Protein AF-A0A2W4NMR9-F1 (afdb_monomer_lite)

Secondary structure (DSSP, 8-state):
--SHHHHHHHHHHHHHHHHHHHHHHHHHHTT--HHHHHHHHHHHHHHHHGGGHHHHHHHHHHHHHHHHHHHSHHHHGGGHHHHHHHHHHHHHHHHHHHH--GGGGGTGGGGHHHHHHHHHHHHHHHHT-HHHHHHHHHHHHHHHHHHHHHHHHHHHHHHTTSSS---

Structure (mmCIF, N/CA/C/O backbone):
data_AF-A0A2W4NMR9-F1
#
_entry.id   AF-A0A2W4NMR9-F1
#
loop_
_atom_site.group_PDB
_atom_site.id
_atom_site.type_symbol
_atom_site.label_atom_id
_atom_site.label_alt_id
_atom_site.label_comp_id
_atom_site.label_asym_id
_atom_site.label_entity_id
_atom_site.label_seq_id
_atom_site.pdbx_PDB_ins_code
_atom_site.Cartn_x
_atom_site.Cartn_y
_atom_site.Cartn_z
_atom_site.occupancy
_atom_site.B_iso_or_equiv
_atom_site.auth_seq_id
_atom_site.auth_comp_id
_atom_site.auth_asym_id
_atom_site.auth_atom_id
_atom_site.pdbx_PDB_model_num
ATOM 1 N N . MET A 1 1 ? 27.588 -24.708 31.609 1.00 52.03 1 MET A N 1
ATOM 2 C CA . MET A 1 1 ? 26.740 -25.592 30.772 1.00 52.03 1 MET A CA 1
ATOM 3 C C . MET A 1 1 ? 26.068 -24.812 29.617 1.00 52.03 1 MET A C 1
ATOM 5 O O . MET A 1 1 ? 24.862 -24.895 29.462 1.00 52.03 1 MET A O 1
ATOM 9 N N . GLN A 1 2 ? 26.815 -24.050 28.794 1.00 55.41 2 GLN A N 1
ATOM 10 C CA . GLN A 1 2 ? 26.249 -23.138 27.762 1.00 55.41 2 GLN A CA 1
ATOM 11 C C . GLN A 1 2 ? 26.537 -23.545 26.289 1.00 55.41 2 GLN A C 1
ATOM 13 O O . GLN A 1 2 ? 26.116 -22.848 25.374 1.00 55.41 2 GLN A O 1
ATOM 18 N N . GLY A 1 3 ? 27.238 -24.661 26.031 1.00 56.59 3 GLY A N 1
ATOM 19 C CA . GLY A 1 3 ? 27.658 -25.063 24.671 1.00 56.59 3 GLY A CA 1
ATOM 20 C C . GLY A 1 3 ? 26.587 -25.760 23.812 1.00 56.59 3 GLY A C 1
ATOM 21 O O . GLY A 1 3 ? 26.498 -25.504 22.618 1.00 56.59 3 GLY A O 1
ATOM 22 N N . SER A 1 4 ? 25.714 -26.574 24.416 1.00 59.91 4 SER A N 1
ATOM 23 C CA . SER A 1 4 ? 24.764 -27.457 23.701 1.00 59.91 4 SER A CA 1
ATOM 24 C C . SER A 1 4 ? 23.660 -26.719 22.911 1.00 59.91 4 SER A C 1
ATOM 26 O O . SER A 1 4 ? 23.203 -27.194 21.867 1.00 59.91 4 SER A O 1
ATOM 28 N N . GLN A 1 5 ? 23.260 -25.516 23.343 1.00 60.97 5 GLN A N 1
ATOM 29 C CA . GLN A 1 5 ? 22.205 -24.751 22.662 1.00 60.97 5 GLN A CA 1
ATOM 30 C C . GLN A 1 5 ? 22.662 -24.118 21.334 1.00 60.97 5 GLN A C 1
ATOM 32 O O . GLN A 1 5 ? 21.852 -23.981 20.419 1.00 60.97 5 GLN A O 1
ATOM 37 N N . ARG A 1 6 ? 23.952 -23.767 21.188 1.00 63.44 6 ARG A N 1
ATOM 38 C CA . ARG A 1 6 ? 24.488 -23.180 19.942 1.00 63.44 6 ARG A CA 1
ATOM 39 C C . ARG A 1 6 ? 24.614 -24.211 18.822 1.00 63.44 6 ARG A C 1
ATOM 41 O O . ARG A 1 6 ? 24.333 -23.882 17.672 1.00 63.44 6 ARG A O 1
ATOM 48 N N . ASP A 1 7 ? 24.985 -25.443 19.153 1.00 69.12 7 ASP A N 1
ATOM 49 C CA . ASP A 1 7 ? 25.146 -26.510 18.161 1.00 69.12 7 ASP A CA 1
ATOM 50 C C . ASP A 1 7 ? 23.791 -26.994 17.631 1.00 69.12 7 ASP A C 1
ATOM 52 O O . ASP A 1 7 ? 23.625 -27.168 16.425 1.00 69.12 7 ASP A O 1
ATOM 56 N N . SER A 1 8 ? 22.782 -27.084 18.503 1.00 72.44 8 SER A N 1
ATOM 57 C CA . SER A 1 8 ? 21.421 -27.484 18.121 1.00 72.44 8 SER A CA 1
ATOM 58 C C . SER A 1 8 ? 20.793 -26.522 17.102 1.00 72.44 8 SER A C 1
ATOM 60 O O . SER A 1 8 ? 20.224 -26.963 16.106 1.00 72.44 8 SER A O 1
ATOM 62 N N . GLY A 1 9 ? 20.959 -25.205 17.283 1.00 76.69 9 GLY A N 1
ATOM 63 C CA . GLY A 1 9 ? 20.462 -24.206 16.327 1.00 76.69 9 GLY A CA 1
ATOM 64 C C . GLY A 1 9 ? 21.142 -24.278 14.954 1.00 76.69 9 GLY A C 1
ATOM 65 O O . GLY A 1 9 ? 20.488 -24.097 13.927 1.00 76.69 9 GLY A O 1
ATOM 66 N N . ARG A 1 10 ? 22.442 -24.604 14.915 1.00 83.25 10 ARG A N 1
ATOM 67 C CA . ARG A 1 10 ? 23.201 -24.762 13.661 1.00 83.25 10 ARG A CA 1
ATOM 68 C C . ARG A 1 10 ? 22.806 -26.037 12.916 1.00 83.25 10 ARG A C 1
ATOM 70 O O . ARG A 1 10 ? 22.651 -25.993 11.699 1.00 83.25 10 ARG A O 1
ATOM 77 N N . VAL A 1 11 ? 22.593 -27.142 13.635 1.00 88.19 11 VAL A N 1
ATOM 78 C CA . VAL A 1 11 ? 22.146 -28.418 13.051 1.00 88.19 11 VAL A CA 1
ATOM 79 C C . VAL A 1 11 ? 20.727 -28.301 12.499 1.00 88.19 11 VAL A C 1
ATOM 81 O O . VAL A 1 11 ? 20.486 -28.723 11.373 1.00 88.19 11 VAL A O 1
ATOM 84 N N . ILE A 1 12 ? 19.806 -27.669 13.232 1.00 89.62 12 ILE A N 1
ATOM 85 C CA . ILE A 1 12 ? 18.437 -27.427 12.751 1.00 89.62 12 ILE A CA 1
ATOM 86 C C . ILE A 1 12 ? 18.462 -26.581 11.472 1.00 89.62 12 ILE A C 1
ATOM 88 O O . ILE A 1 12 ? 17.816 -26.941 10.491 1.00 89.62 12 ILE A O 1
ATOM 92 N N . GLY A 1 13 ? 19.263 -25.511 11.443 1.00 88.69 13 GLY A N 1
ATOM 93 C CA . GLY A 1 13 ? 19.444 -24.696 10.240 1.00 88.69 13 GLY A CA 1
ATOM 94 C C . GLY A 1 13 ? 19.991 -25.498 9.054 1.00 88.69 13 GLY A C 1
ATOM 95 O O . GLY A 1 13 ? 19.467 -25.383 7.949 1.00 88.69 13 GLY A O 1
ATOM 96 N N . ALA A 1 14 ? 20.991 -26.354 9.282 1.00 89.50 14 ALA A N 1
ATOM 97 C CA . ALA A 1 14 ? 21.568 -27.207 8.244 1.00 89.50 14 ALA A CA 1
ATOM 98 C C . ALA A 1 14 ? 20.562 -28.234 7.701 1.00 89.50 14 ALA A C 1
ATOM 100 O O . ALA A 1 14 ? 20.448 -28.391 6.489 1.00 89.50 14 ALA A O 1
ATOM 101 N N . VAL A 1 15 ? 19.794 -28.891 8.575 1.00 93.94 15 VAL A N 1
ATOM 102 C CA . VAL A 1 15 ? 18.760 -29.860 8.175 1.00 93.94 15 VAL A CA 1
ATOM 103 C C . VAL A 1 15 ? 17.654 -29.180 7.371 1.00 93.94 15 VAL A C 1
ATOM 105 O O . VAL A 1 15 ? 17.241 -29.714 6.343 1.00 93.94 15 VAL A O 1
ATOM 108 N N . ILE A 1 16 ? 17.215 -27.986 7.783 1.00 94.06 16 ILE A N 1
ATOM 109 C CA . ILE A 1 16 ? 16.238 -27.192 7.028 1.00 94.06 16 ILE A CA 1
ATOM 110 C C . ILE A 1 16 ? 16.794 -26.840 5.647 1.00 94.06 16 ILE A C 1
ATOM 112 O O . ILE A 1 16 ? 16.100 -27.031 4.654 1.00 94.06 16 ILE A O 1
ATOM 116 N N . LEU A 1 17 ? 18.041 -26.367 5.564 1.00 92.88 17 LEU A N 1
ATOM 117 C CA . LEU A 1 17 ? 18.650 -25.957 4.298 1.00 92.88 17 LEU A CA 1
ATOM 118 C C . LEU A 1 17 ? 18.823 -27.141 3.336 1.00 92.88 17 LEU A C 1
ATOM 120 O O . LEU A 1 17 ? 18.523 -27.021 2.150 1.00 92.88 17 LEU A O 1
ATOM 124 N N . ILE A 1 18 ? 19.260 -28.294 3.851 1.00 93.62 18 ILE A N 1
ATOM 125 C CA . ILE A 1 18 ? 19.408 -29.531 3.075 1.00 93.62 18 ILE A CA 1
ATOM 126 C C . ILE A 1 18 ? 18.038 -30.031 2.615 1.00 93.62 18 ILE A C 1
ATOM 128 O O . ILE A 1 18 ? 17.872 -30.349 1.441 1.00 93.62 18 ILE A O 1
ATOM 132 N N . GLY A 1 19 ? 17.040 -30.052 3.502 1.00 92.19 19 GLY A N 1
ATOM 133 C CA . GLY A 1 19 ? 15.671 -30.430 3.152 1.00 92.19 19 GLY A CA 1
ATOM 134 C C . GLY A 1 19 ? 15.070 -29.513 2.085 1.00 92.19 19 GLY A C 1
ATOM 135 O O . GLY A 1 19 ? 14.468 -29.995 1.128 1.00 92.19 19 GLY A O 1
ATOM 136 N N . LEU A 1 20 ? 15.298 -28.202 2.196 1.00 91.25 20 LEU A N 1
ATOM 137 C CA . LEU A 1 20 ? 14.857 -27.210 1.215 1.00 91.25 20 LEU A CA 1
ATOM 138 C C . LEU A 1 20 ? 15.575 -27.385 -0.133 1.00 91.25 20 LEU A C 1
ATOM 140 O O . LEU A 1 20 ? 14.940 -27.287 -1.180 1.00 91.25 20 LEU A O 1
ATOM 144 N N . GLY A 1 21 ? 16.871 -27.708 -0.114 1.00 89.62 21 GLY A N 1
ATOM 145 C CA . GLY A 1 21 ? 17.649 -28.027 -1.312 1.00 89.62 21 GLY A CA 1
ATOM 146 C C . GLY A 1 21 ? 17.172 -29.303 -2.011 1.00 89.62 21 GLY A C 1
ATOM 147 O O . GLY A 1 21 ? 17.014 -29.308 -3.229 1.00 89.62 21 GLY A O 1
ATOM 148 N N . ILE A 1 22 ? 16.873 -30.361 -1.250 1.00 90.62 22 ILE A N 1
ATOM 149 C CA . ILE A 1 22 ? 16.300 -31.610 -1.779 1.00 90.62 22 ILE A CA 1
ATOM 150 C C . ILE A 1 22 ? 14.916 -31.352 -2.384 1.00 90.62 22 ILE A C 1
ATOM 152 O O . ILE A 1 22 ? 14.630 -31.846 -3.471 1.00 90.62 22 ILE A O 1
ATOM 156 N N . LEU A 1 23 ? 14.079 -30.549 -1.723 1.00 85.62 23 LEU A N 1
ATOM 157 C CA . LEU A 1 23 ? 12.769 -30.150 -2.239 1.00 85.62 23 LEU A CA 1
ATOM 158 C C . LEU A 1 23 ? 12.887 -29.398 -3.576 1.00 85.62 23 LEU A C 1
ATOM 160 O O . LEU A 1 23 ? 12.150 -29.697 -4.513 1.00 85.62 23 LEU A O 1
ATOM 164 N N . PHE A 1 24 ? 13.832 -28.458 -3.682 1.00 86.25 24 PHE A N 1
ATOM 165 C CA . PHE A 1 24 ? 14.097 -27.721 -4.922 1.00 86.25 24 PHE A CA 1
ATOM 166 C C . PHE A 1 24 ? 14.612 -28.632 -6.043 1.00 86.25 24 PHE A C 1
ATOM 168 O O . PHE A 1 24 ? 14.142 -28.535 -7.175 1.00 86.25 24 PHE A O 1
ATOM 175 N N . LEU A 1 25 ? 15.531 -29.552 -5.726 1.00 86.31 25 LEU A N 1
ATOM 176 C CA . LEU A 1 25 ? 16.038 -30.550 -6.672 1.00 86.31 25 LEU A CA 1
ATOM 177 C C . LEU A 1 25 ? 14.930 -31.475 -7.172 1.00 86.31 25 LEU A C 1
ATOM 179 O O . LEU A 1 25 ? 14.844 -31.735 -8.369 1.00 86.31 25 LEU A O 1
ATOM 183 N N . PHE A 1 26 ? 14.065 -31.947 -6.274 1.00 85.12 26 PHE A N 1
ATOM 184 C CA . PHE A 1 26 ? 12.905 -32.750 -6.640 1.00 85.12 26 PHE A CA 1
ATOM 185 C C . PHE A 1 26 ? 11.992 -31.967 -7.589 1.00 85.12 26 PHE A C 1
ATOM 187 O O . PHE A 1 26 ? 11.656 -32.456 -8.663 1.00 85.12 26 PHE A O 1
ATOM 194 N N . GLY A 1 27 ? 11.671 -30.714 -7.258 1.00 80.56 27 GLY A N 1
ATOM 195 C CA . GLY A 1 27 ? 10.880 -29.863 -8.143 1.00 80.56 27 GLY A CA 1
ATOM 196 C C . GLY A 1 27 ? 11.501 -29.689 -9.534 1.00 80.56 27 GLY A C 1
ATOM 197 O O . GLY A 1 27 ? 10.808 -29.793 -10.544 1.00 80.56 27 GLY A O 1
ATOM 198 N N . GLN A 1 28 ? 12.825 -29.527 -9.606 1.00 80.56 28 GLN A N 1
ATOM 199 C CA . GLN A 1 28 ? 13.553 -29.426 -10.872 1.00 80.56 28 GLN A CA 1
ATOM 200 C C . GLN A 1 28 ? 13.521 -30.731 -11.689 1.00 80.56 28 GLN A C 1
ATOM 202 O O . GLN A 1 28 ? 13.343 -30.678 -12.904 1.00 80.56 28 GLN A O 1
ATOM 207 N N . VAL A 1 29 ? 13.678 -31.896 -11.051 1.00 84.38 29 VAL A N 1
ATOM 208 C CA . VAL A 1 29 ? 13.705 -33.208 -11.731 1.00 84.38 29 VAL A CA 1
ATOM 209 C C . VAL A 1 29 ? 12.339 -33.585 -12.306 1.00 84.38 29 VAL A C 1
ATOM 211 O O . VAL A 1 29 ? 12.267 -34.146 -13.396 1.00 84.38 29 VAL A O 1
ATOM 214 N N . PHE A 1 30 ? 11.257 -33.267 -11.596 1.00 82.00 30 PHE A N 1
ATOM 215 C CA . PHE A 1 30 ? 9.894 -33.616 -12.006 1.00 82.00 30 PHE A CA 1
ATOM 216 C C . PHE A 1 30 ? 9.205 -32.524 -12.840 1.00 82.00 30 PHE A C 1
ATOM 218 O O . PHE A 1 30 ? 8.037 -32.677 -13.189 1.00 82.00 30 PHE A O 1
ATOM 225 N N . GLY A 1 31 ? 9.908 -31.431 -13.164 1.00 71.06 31 GLY A N 1
ATOM 226 C CA . GLY A 1 31 ? 9.335 -30.294 -13.891 1.00 71.06 31 GLY A CA 1
ATOM 227 C C . GLY A 1 31 ? 8.210 -29.593 -13.123 1.00 71.06 31 GLY A C 1
ATOM 228 O O . GLY A 1 31 ? 7.350 -28.971 -13.733 1.00 71.06 31 GLY A O 1
ATOM 229 N N . PHE A 1 32 ? 8.196 -29.737 -11.796 1.00 67.81 32 PHE A N 1
ATOM 230 C CA . PHE A 1 32 ? 7.245 -29.098 -10.898 1.00 67.81 32 PHE A CA 1
ATOM 231 C C . PHE A 1 32 ? 8.007 -28.109 -10.028 1.00 67.81 32 PHE A C 1
ATOM 233 O O . PHE A 1 32 ? 8.483 -28.436 -8.940 1.00 67.81 32 PHE A O 1
ATOM 240 N N . SER A 1 33 ? 8.167 -26.885 -10.508 1.00 70.00 33 SER A N 1
ATOM 241 C CA . SER A 1 33 ? 8.730 -25.832 -9.682 1.00 70.00 33 SER A CA 1
ATOM 242 C C . SER A 1 33 ? 7.639 -25.243 -8.788 1.00 70.00 33 SER A C 1
ATOM 244 O O . SER A 1 33 ? 6.473 -25.127 -9.162 1.00 70.00 33 SER A O 1
ATOM 246 N N . VAL A 1 34 ? 8.021 -24.808 -7.587 1.00 65.94 34 VAL A N 1
ATOM 247 C CA . VAL A 1 34 ? 7.149 -23.968 -6.747 1.00 65.94 34 VAL A CA 1
ATOM 248 C C . VAL A 1 34 ? 6.685 -22.744 -7.551 1.00 65.94 34 VAL A C 1
ATOM 250 O O . VAL A 1 34 ? 5.551 -22.287 -7.409 1.00 65.94 34 VAL A O 1
ATOM 253 N N . TRP A 1 35 ? 7.535 -22.284 -8.474 1.00 64.69 35 TRP A N 1
ATOM 254 C CA . TRP A 1 35 ? 7.202 -21.238 -9.423 1.00 64.69 35 TRP A CA 1
ATOM 255 C C . TRP A 1 35 ? 6.092 -21.584 -10.407 1.00 64.69 35 TRP A C 1
ATOM 257 O O . TRP A 1 35 ? 5.411 -20.661 -10.819 1.00 64.69 35 TRP A O 1
ATOM 267 N N . ASP A 1 36 ? 5.830 -22.847 -10.730 1.00 69.38 36 ASP A N 1
ATOM 268 C CA . ASP A 1 36 ? 4.706 -23.229 -11.594 1.00 69.38 36 ASP A CA 1
ATOM 269 C C . ASP A 1 36 ? 3.372 -23.161 -10.843 1.00 69.38 36 ASP A C 1
ATOM 271 O O . ASP A 1 36 ? 2.337 -22.846 -11.425 1.00 69.38 36 ASP A O 1
ATOM 275 N N . VAL A 1 37 ? 3.380 -23.387 -9.526 1.00 66.94 37 VAL A N 1
ATOM 276 C CA . VAL A 1 37 ? 2.180 -23.256 -8.682 1.00 66.94 37 VAL A CA 1
ATOM 277 C C . VAL A 1 37 ? 1.820 -21.786 -8.484 1.00 66.94 37 VAL A C 1
ATOM 279 O O . VAL A 1 37 ? 0.674 -21.390 -8.699 1.00 66.94 37 VAL A O 1
ATOM 282 N N . PHE A 1 38 ? 2.802 -20.960 -8.111 1.00 65.12 38 PHE A N 1
ATOM 283 C CA . PHE A 1 38 ? 2.602 -19.514 -8.012 1.00 65.12 38 PHE A CA 1
ATOM 284 C C . PHE A 1 38 ? 2.405 -18.890 -9.400 1.00 65.12 38 PHE A C 1
ATOM 286 O O . PHE A 1 38 ? 1.536 -18.052 -9.586 1.00 65.12 38 PHE A O 1
ATOM 293 N N . GLY A 1 39 ? 3.136 -19.342 -10.409 1.00 66.19 39 GLY A N 1
ATOM 294 C CA . GLY A 1 39 ? 3.047 -18.878 -11.789 1.00 66.19 39 GLY A CA 1
ATOM 295 C C . GLY A 1 39 ? 1.803 -19.366 -12.524 1.00 66.19 39 GLY A C 1
ATOM 296 O O . GLY A 1 39 ? 1.396 -18.721 -13.472 1.00 66.19 39 GLY A O 1
ATOM 297 N N . GLY A 1 40 ? 1.131 -20.437 -12.099 1.00 68.12 40 GLY A N 1
ATOM 298 C CA . GLY A 1 40 ? -0.084 -20.923 -12.760 1.00 68.12 40 GLY A CA 1
ATOM 299 C C . GLY A 1 40 ? -1.263 -19.960 -12.599 1.00 68.12 40 GLY A C 1
ATOM 300 O O . GLY A 1 40 ? -1.897 -19.576 -13.580 1.00 68.12 40 GLY A O 1
ATOM 301 N N . ALA A 1 41 ? -1.526 -19.505 -11.369 1.00 66.19 41 ALA A N 1
ATOM 302 C CA . ALA A 1 41 ? -2.578 -18.521 -11.095 1.00 66.19 41 ALA A CA 1
ATOM 303 C C . ALA A 1 41 ? -2.216 -17.120 -11.622 1.00 66.19 41 ALA A C 1
ATOM 305 O O . ALA A 1 41 ? -3.070 -16.411 -12.155 1.00 66.19 41 ALA A O 1
ATOM 306 N N . PHE A 1 42 ? -0.944 -16.731 -11.511 1.00 66.62 42 PHE A N 1
ATOM 307 C CA . PHE A 1 42 ? -0.450 -15.432 -11.974 1.00 66.62 42 PHE A CA 1
ATOM 308 C C . PHE A 1 42 ? -0.208 -15.395 -13.494 1.00 66.62 42 PHE A C 1
ATOM 310 O O . PHE A 1 42 ? -0.364 -14.354 -14.120 1.00 66.62 42 PHE A O 1
ATOM 317 N N . GLY A 1 43 ? 0.077 -16.531 -14.123 1.00 65.75 43 GLY A N 1
ATOM 318 C CA . GLY A 1 43 ? 0.290 -16.686 -15.564 1.00 65.75 43 GLY A CA 1
ATOM 319 C C . GLY A 1 43 ? -1.003 -16.589 -16.366 1.00 65.75 43 GLY A C 1
ATOM 320 O O . GLY A 1 43 ? -0.981 -16.167 -17.521 1.00 65.75 43 GLY A O 1
ATOM 321 N N . LEU A 1 44 ? -2.158 -16.860 -15.742 1.00 69.56 44 LEU A N 1
ATOM 322 C CA . LEU A 1 44 ? -3.449 -16.462 -16.308 1.00 69.56 44 LEU A CA 1
ATOM 323 C C . LEU A 1 44 ? -3.519 -14.942 -16.480 1.00 69.56 44 LEU A C 1
ATOM 325 O O . LEU A 1 44 ? -3.965 -14.477 -17.522 1.00 69.56 44 LEU A O 1
ATOM 329 N N . VAL A 1 45 ? -3.032 -14.173 -15.502 1.00 67.19 45 VAL A N 1
ATOM 330 C CA . VAL A 1 45 ? -2.943 -12.708 -15.591 1.00 67.19 45 VAL A CA 1
ATOM 331 C C . VAL A 1 45 ? -1.893 -12.304 -16.629 1.00 67.19 45 VAL A C 1
ATOM 333 O O . VAL A 1 45 ? -2.189 -11.482 -17.492 1.00 67.19 45 VAL A O 1
ATOM 336 N N . GLY A 1 46 ? -0.724 -12.950 -16.648 1.00 65.50 46 GLY A N 1
ATOM 337 C CA . GLY A 1 46 ? 0.303 -12.732 -17.678 1.00 65.50 46 GLY A CA 1
ATOM 338 C C . GLY A 1 46 ? -0.204 -12.945 -19.110 1.00 65.50 46 GLY A C 1
ATOM 339 O O . GLY A 1 46 ? 0.093 -12.154 -20.000 1.00 65.50 46 GLY A O 1
ATOM 340 N N . ARG A 1 47 ? -1.104 -13.909 -19.336 1.00 67.75 47 ARG A N 1
ATOM 341 C CA . ARG A 1 47 ? -1.722 -14.136 -20.655 1.00 67.75 47 ARG A CA 1
ATOM 342 C C . ARG A 1 47 ? -2.576 -12.962 -21.150 1.00 67.75 47 ARG A C 1
ATOM 344 O O . ARG A 1 47 ? -2.683 -12.771 -22.359 1.00 67.75 47 ARG A O 1
ATOM 351 N N . PHE A 1 48 ? -3.182 -12.195 -20.245 1.00 68.25 48 PHE A N 1
ATOM 352 C CA . PHE A 1 48 ? -3.953 -10.996 -20.593 1.00 68.25 48 PHE A CA 1
ATOM 353 C C . PHE A 1 48 ? -3.092 -9.729 -20.627 1.00 68.25 48 PHE A C 1
ATOM 355 O O . PHE A 1 48 ? -3.375 -8.829 -21.414 1.00 68.25 48 PHE A O 1
ATOM 362 N N . PHE A 1 49 ? -2.059 -9.652 -19.784 1.00 67.44 49 PHE A N 1
ATOM 363 C CA . PHE A 1 49 ? -1.281 -8.433 -19.559 1.00 67.44 49 PHE A CA 1
ATOM 364 C C . PHE A 1 49 ? 0.132 -8.452 -20.177 1.00 67.44 49 PHE A C 1
ATOM 366 O O . PHE A 1 49 ? 0.802 -7.427 -20.146 1.00 67.44 49 PHE A O 1
ATOM 373 N N . GLY A 1 50 ? 0.601 -9.544 -20.789 1.00 69.31 50 GLY A N 1
ATOM 374 C CA . GLY A 1 50 ? 1.924 -9.614 -21.435 1.00 69.31 50 GLY A CA 1
ATOM 375 C C . GLY A 1 50 ? 3.063 -9.219 -20.485 1.00 69.31 50 GLY A C 1
ATOM 376 O O . GLY A 1 50 ? 2.953 -9.445 -19.293 1.00 69.31 50 GLY A O 1
ATOM 377 N N . ALA A 1 51 ? 4.117 -8.543 -20.966 1.00 61.53 51 ALA A N 1
ATOM 378 C CA . ALA A 1 51 ? 5.318 -8.143 -20.200 1.00 61.53 51 ALA A CA 1
ATOM 379 C C . ALA A 1 51 ? 5.090 -7.301 -18.910 1.00 61.53 51 ALA A C 1
ATOM 381 O O . ALA A 1 51 ? 6.050 -6.934 -18.228 1.00 61.53 51 ALA A O 1
ATOM 382 N N . PHE A 1 52 ? 3.839 -7.003 -18.548 1.00 64.00 52 PHE A N 1
ATOM 383 C CA . PHE A 1 52 ? 3.427 -6.434 -17.264 1.00 64.00 52 PHE A CA 1
ATOM 384 C C . PHE A 1 52 ? 3.265 -7.475 -16.152 1.00 64.00 52 PHE A C 1
ATOM 386 O O . PHE A 1 52 ? 2.707 -7.133 -15.122 1.00 64.00 52 PHE A O 1
ATOM 393 N N . GLU A 1 53 ? 3.720 -8.720 -16.318 1.00 73.44 53 GLU A N 1
ATOM 394 C CA . GLU A 1 53 ? 3.458 -9.819 -15.368 1.00 73.44 53 GLU A CA 1
ATOM 395 C C . GLU A 1 53 ? 4.031 -9.564 -13.972 1.00 73.44 53 GLU A C 1
ATOM 397 O O . GLU A 1 53 ? 3.412 -9.898 -12.961 1.00 73.44 53 GLU A O 1
ATOM 402 N N . TRP A 1 54 ? 5.221 -8.966 -13.896 1.00 83.75 54 TRP A N 1
ATOM 403 C CA . TRP A 1 54 ? 5.985 -9.001 -12.657 1.00 83.75 54 TRP A CA 1
ATOM 404 C C . TRP A 1 54 ? 5.419 -8.124 -11.519 1.00 83.75 54 TRP A C 1
ATOM 406 O O . TRP A 1 54 ? 5.392 -8.603 -10.382 1.00 83.75 54 TRP A O 1
ATOM 416 N N . PRO A 1 55 ? 4.892 -6.899 -11.752 1.00 89.00 55 PRO A N 1
ATOM 417 C CA . PRO A 1 55 ? 4.267 -6.107 -10.698 1.00 89.00 55 PRO A CA 1
ATOM 418 C C . PRO A 1 55 ? 3.024 -6.787 -10.122 1.00 89.00 55 PRO A C 1
ATOM 420 O O . PRO A 1 55 ? 2.694 -6.571 -8.954 1.00 89.00 55 PRO A O 1
ATOM 423 N N . PHE A 1 56 ? 2.352 -7.651 -10.896 1.00 87.19 56 PHE A N 1
ATOM 424 C CA . PHE A 1 56 ? 1.195 -8.394 -10.404 1.00 87.19 56 PHE A CA 1
ATOM 425 C C . PHE A 1 56 ? 1.558 -9.391 -9.304 1.00 87.19 56 PHE A C 1
ATOM 427 O O . PHE A 1 56 ? 0.724 -9.585 -8.422 1.00 87.19 56 PHE A O 1
ATOM 434 N N . TYR A 1 57 ? 2.792 -9.921 -9.262 1.00 86.81 57 TYR A N 1
ATOM 435 C CA . TYR A 1 57 ? 3.279 -10.737 -8.134 1.00 86.81 57 TYR A CA 1
ATOM 436 C C . TYR A 1 57 ? 3.221 -10.002 -6.792 1.00 86.81 57 TYR A C 1
ATOM 438 O O . TYR A 1 57 ? 3.113 -10.635 -5.745 1.00 86.81 57 TYR A O 1
ATOM 446 N N . ILE A 1 58 ? 3.246 -8.670 -6.820 1.00 91.69 58 ILE A N 1
ATOM 447 C CA . ILE A 1 58 ? 3.173 -7.815 -5.635 1.00 91.69 58 ILE A CA 1
ATOM 448 C C . ILE A 1 58 ? 1.749 -7.277 -5.475 1.00 91.69 58 ILE A C 1
ATOM 450 O O . ILE A 1 58 ? 1.176 -7.345 -4.390 1.00 91.69 58 ILE A O 1
ATOM 454 N N . LEU A 1 59 ? 1.136 -6.802 -6.560 1.00 92.31 59 LEU A N 1
ATOM 455 C CA . LEU A 1 59 ? -0.195 -6.199 -6.532 1.00 92.31 59 LEU A CA 1
ATOM 456 C C . LEU A 1 59 ? -1.277 -7.187 -6.075 1.00 92.31 59 LEU A C 1
ATOM 458 O O . LEU A 1 59 ? -2.083 -6.840 -5.215 1.00 92.31 59 LEU A O 1
ATOM 462 N N . LEU A 1 60 ? -1.297 -8.415 -6.606 1.00 90.94 60 LEU A N 1
ATOM 463 C CA . LEU A 1 60 ? -2.361 -9.385 -6.319 1.00 90.94 60 LEU A CA 1
ATOM 464 C C . LEU A 1 60 ? -2.421 -9.791 -4.839 1.00 90.94 60 LEU A C 1
ATOM 466 O O . LEU A 1 60 ? -3.506 -9.680 -4.266 1.00 90.94 60 LEU A O 1
ATOM 470 N N . PRO A 1 61 ? -1.319 -10.188 -4.166 1.00 91.88 61 PRO A N 1
ATOM 471 C CA . PRO A 1 61 ? -1.350 -10.427 -2.722 1.00 91.88 61 PRO A CA 1
ATOM 472 C C . PRO A 1 61 ? -1.838 -9.212 -1.924 1.00 91.88 61 PRO A C 1
ATOM 474 O O . PRO A 1 61 ? -2.611 -9.363 -0.978 1.00 91.88 61 PRO A O 1
ATOM 477 N N . GLY A 1 62 ? -1.446 -7.999 -2.330 1.00 95.25 62 GLY A N 1
ATOM 478 C CA . GLY A 1 62 ? -1.931 -6.759 -1.721 1.00 95.25 62 GLY A CA 1
ATOM 479 C C . GLY A 1 62 ? -3.444 -6.586 -1.860 1.00 95.25 62 GLY A C 1
ATOM 480 O O . GLY A 1 62 ? -4.130 -6.306 -0.877 1.00 95.25 62 GLY A O 1
ATOM 481 N N . LEU A 1 63 ? -3.982 -6.829 -3.057 1.00 94.88 63 LEU A N 1
ATOM 482 C CA . LEU A 1 63 ? -5.422 -6.800 -3.319 1.00 94.88 63 LEU A CA 1
ATOM 483 C C . LEU A 1 63 ? -6.175 -7.877 -2.532 1.00 94.88 63 LEU A C 1
ATOM 485 O O . LEU A 1 63 ? -7.252 -7.595 -2.01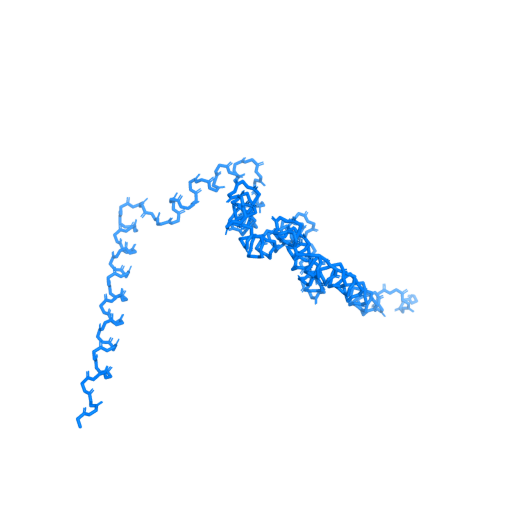3 1.00 94.88 63 LEU A O 1
ATOM 489 N N . VAL A 1 64 ? -5.611 -9.079 -2.385 1.00 95.25 64 VAL A N 1
ATOM 490 C CA . VAL A 1 64 ? -6.193 -10.145 -1.554 1.00 95.25 64 VAL A CA 1
ATOM 491 C C . VAL A 1 64 ? -6.284 -9.701 -0.094 1.00 95.25 64 VAL A C 1
ATOM 493 O O . VAL A 1 64 ? -7.330 -9.861 0.529 1.00 95.25 64 VAL A O 1
ATOM 496 N N . LEU A 1 65 ? -5.234 -9.083 0.452 1.00 96.44 65 LEU A N 1
ATOM 497 C CA . LEU A 1 65 ? -5.247 -8.555 1.820 1.00 96.44 65 LEU A CA 1
ATOM 498 C C . LEU A 1 65 ? -6.274 -7.430 2.002 1.00 96.44 65 LEU A C 1
ATOM 500 O O . LEU A 1 65 ? -6.982 -7.400 3.010 1.00 96.44 65 LEU A O 1
ATOM 504 N N . LEU A 1 66 ? -6.402 -6.537 1.018 1.00 96.12 66 LEU A N 1
ATOM 505 C CA . LEU A 1 66 ? -7.444 -5.509 1.019 1.00 96.12 66 LEU A CA 1
ATOM 506 C C . LEU A 1 66 ? -8.845 -6.129 0.948 1.00 96.12 66 LEU A C 1
ATOM 508 O O . LEU A 1 66 ? -9.726 -5.724 1.703 1.00 96.12 66 LEU A O 1
ATOM 512 N N . ALA A 1 67 ? -9.049 -7.145 0.108 1.00 96.38 67 ALA A N 1
ATOM 513 C CA . ALA A 1 67 ? -10.314 -7.867 0.019 1.00 96.38 67 ALA A CA 1
ATOM 514 C C . ALA A 1 67 ? -10.664 -8.549 1.349 1.00 96.38 67 ALA A C 1
ATOM 516 O O . ALA A 1 67 ? -11.797 -8.441 1.811 1.00 96.38 67 ALA A O 1
ATOM 517 N N . ILE A 1 68 ? -9.686 -9.169 2.018 1.00 96.25 68 ILE A N 1
ATOM 518 C CA . ILE A 1 68 ? -9.853 -9.728 3.367 1.00 96.25 68 ILE A CA 1
ATOM 519 C C . ILE A 1 68 ? -10.254 -8.632 4.359 1.00 96.25 68 ILE A C 1
ATOM 521 O O . ILE A 1 68 ? -11.162 -8.844 5.158 1.00 96.25 68 ILE A O 1
ATOM 525 N N . ALA A 1 69 ? -9.637 -7.452 4.301 1.00 95.12 69 ALA A N 1
ATOM 526 C CA . ALA A 1 69 ? -9.970 -6.349 5.199 1.00 95.12 69 ALA A CA 1
ATOM 527 C C . ALA A 1 69 ? -11.390 -5.799 4.976 1.00 95.12 69 ALA A C 1
ATOM 529 O O . ALA A 1 69 ? -12.081 -5.453 5.935 1.00 95.12 69 ALA A O 1
ATOM 530 N N . VAL A 1 70 ? -11.835 -5.735 3.717 1.00 95.06 70 VAL A N 1
ATOM 531 C CA . VAL A 1 70 ? -13.178 -5.274 3.328 1.00 95.06 70 VAL A CA 1
ATOM 532 C C . VAL A 1 70 ? -14.251 -6.300 3.694 1.00 95.06 70 VAL A C 1
ATOM 534 O O . VAL A 1 70 ? -15.278 -5.938 4.269 1.00 95.06 70 VAL A O 1
ATOM 537 N N . LEU A 1 71 ? -14.010 -7.579 3.401 1.00 95.69 71 LEU A N 1
ATOM 538 C CA . LEU A 1 71 ? -15.000 -8.651 3.538 1.00 95.69 71 LEU A CA 1
ATOM 539 C C . LEU A 1 71 ? -14.996 -9.303 4.930 1.00 95.69 71 LEU A C 1
ATOM 541 O O . LEU A 1 71 ? -16.045 -9.707 5.424 1.00 95.69 71 LEU A O 1
ATOM 545 N N . GLY A 1 72 ? -13.843 -9.380 5.596 1.00 90.12 72 GLY A N 1
ATOM 546 C CA . GLY A 1 72 ? -13.643 -10.106 6.860 1.00 90.12 72 GLY A CA 1
ATOM 547 C C . GLY A 1 72 ? -14.095 -9.361 8.122 1.00 90.12 72 GLY A C 1
ATOM 548 O O . GLY A 1 72 ? -13.816 -9.778 9.246 1.00 90.12 72 GLY A O 1
ATOM 549 N N . GLY A 1 73 ? -14.794 -8.242 7.963 1.00 90.81 73 GLY A N 1
ATOM 550 C CA . GLY A 1 73 ? -15.385 -7.491 9.059 1.00 90.81 73 GLY A CA 1
ATOM 551 C C . GLY A 1 73 ? -14.387 -6.787 9.991 1.00 90.81 73 GLY A C 1
ATOM 552 O O . GLY A 1 73 ? -13.290 -6.412 9.590 1.00 90.81 73 GLY A O 1
ATOM 553 N N . ARG A 1 74 ? -14.786 -6.524 11.247 1.00 90.81 74 ARG A N 1
ATOM 554 C CA . ARG A 1 74 ? -14.003 -5.676 12.175 1.00 90.81 74 ARG A CA 1
ATOM 555 C C . ARG A 1 74 ? -12.689 -6.326 12.608 1.00 90.81 74 ARG A C 1
ATOM 557 O O . ARG A 1 74 ? -11.714 -5.614 12.810 1.00 90.81 74 ARG A O 1
ATOM 564 N N . SER A 1 75 ? -12.667 -7.650 12.741 1.00 91.62 75 SER A N 1
ATOM 565 C CA . SER A 1 75 ? -11.475 -8.418 13.114 1.00 91.62 75 SER A CA 1
ATOM 566 C C . SER A 1 75 ? -10.434 -8.463 11.996 1.00 91.62 75 SER A C 1
ATOM 568 O O . SER A 1 75 ? -9.244 -8.462 12.287 1.00 91.62 75 SER A O 1
ATOM 570 N N . ALA A 1 76 ? -10.865 -8.465 10.731 1.00 94.25 76 ALA A N 1
ATOM 571 C CA . ALA A 1 76 ? -9.964 -8.487 9.580 1.00 94.25 76 ALA A CA 1
ATOM 572 C C . ALA A 1 76 ? -9.520 -7.093 9.115 1.00 94.25 76 ALA A C 1
ATOM 574 O O . ALA A 1 76 ? -8.569 -6.992 8.345 1.00 94.25 76 ALA A O 1
ATOM 575 N N . ALA A 1 77 ? -10.159 -6.018 9.592 1.00 93.19 77 ALA A N 1
ATOM 576 C CA . ALA A 1 77 ? -9.835 -4.646 9.199 1.00 93.19 77 ALA A CA 1
ATOM 577 C C . ALA A 1 77 ? -8.324 -4.314 9.257 1.00 93.19 77 ALA A C 1
ATOM 579 O O . ALA A 1 77 ? -7.836 -3.715 8.299 1.00 93.19 77 ALA A O 1
ATOM 580 N N . PRO A 1 78 ? -7.536 -4.745 10.269 1.00 94.75 78 PRO A N 1
ATOM 581 C CA . PRO A 1 78 ? -6.093 -4.484 10.304 1.00 94.75 78 PRO A CA 1
ATOM 582 C C . PRO A 1 78 ? -5.301 -5.029 9.102 1.00 94.75 78 PRO A C 1
ATOM 584 O O . PRO A 1 78 ? -4.224 -4.509 8.818 1.00 94.75 78 PRO A O 1
ATOM 587 N N . ALA A 1 79 ? -5.828 -6.004 8.349 1.00 96.25 79 ALA A N 1
ATOM 588 C CA . ALA A 1 79 ? -5.219 -6.472 7.099 1.00 96.25 79 ALA A CA 1
ATOM 589 C C . ALA A 1 79 ? -5.142 -5.372 6.019 1.00 96.25 79 ALA A C 1
ATOM 591 O O . ALA A 1 79 ? -4.346 -5.480 5.085 1.00 96.25 79 ALA A O 1
ATOM 592 N N . ALA A 1 80 ? -5.892 -4.274 6.174 1.00 96.38 80 ALA A N 1
ATOM 593 C CA . ALA A 1 80 ? -5.811 -3.118 5.292 1.00 96.38 80 ALA A CA 1
ATOM 594 C C . ALA A 1 80 ? -4.438 -2.435 5.327 1.00 96.38 80 ALA A C 1
ATOM 596 O O . ALA A 1 80 ? -4.038 -1.866 4.320 1.00 96.38 80 ALA A O 1
ATOM 597 N N . PHE A 1 81 ? -3.696 -2.504 6.439 1.00 97.38 81 PHE A N 1
ATOM 598 C CA . PHE A 1 81 ? -2.350 -1.927 6.521 1.00 97.38 81 PHE A CA 1
ATOM 599 C C . PHE A 1 81 ? -1.363 -2.613 5.568 1.00 97.38 81 PHE A C 1
ATOM 601 O O . PHE A 1 81 ? -0.851 -1.941 4.669 1.00 97.38 81 PHE A O 1
ATOM 608 N N . PRO A 1 82 ? -1.103 -3.932 5.693 1.00 96.88 82 PRO A N 1
ATOM 609 C CA . PRO A 1 82 ? -0.232 -4.613 4.746 1.00 96.88 82 PRO A CA 1
ATOM 610 C C . PRO A 1 82 ? -0.839 -4.630 3.337 1.00 96.88 82 PRO A C 1
ATOM 612 O O . PRO A 1 82 ? -0.100 -4.481 2.370 1.00 96.88 82 PRO A O 1
ATOM 615 N N . GLY A 1 83 ? -2.168 -4.715 3.201 1.00 96.88 83 GLY A N 1
ATOM 616 C CA . GLY A 1 83 ? -2.839 -4.647 1.903 1.00 96.88 83 GLY A CA 1
ATOM 617 C C . GLY A 1 83 ? -2.626 -3.321 1.167 1.00 96.88 83 GLY A C 1
ATOM 618 O O . GLY A 1 83 ? -2.320 -3.331 -0.021 1.00 96.88 83 GLY A O 1
ATOM 619 N N . ALA A 1 84 ? -2.717 -2.183 1.860 1.00 97.31 84 ALA A N 1
ATOM 620 C CA . ALA A 1 84 ? -2.511 -0.865 1.261 1.00 97.31 84 ALA A CA 1
ATOM 621 C C . ALA A 1 84 ? -1.048 -0.635 0.873 1.00 97.31 84 ALA A C 1
ATOM 623 O O . ALA A 1 84 ? -0.779 -0.078 -0.186 1.00 97.31 84 ALA A O 1
ATOM 624 N N . VAL A 1 85 ? -0.100 -1.091 1.696 1.00 96.94 85 VAL A N 1
ATOM 625 C CA . VAL A 1 85 ? 1.335 -0.967 1.403 1.00 96.94 85 VAL A CA 1
ATOM 626 C C . VAL A 1 85 ? 1.727 -1.851 0.222 1.00 96.94 85 VAL A C 1
ATOM 628 O O . VAL A 1 85 ? 2.334 -1.370 -0.734 1.00 96.94 85 VAL A O 1
ATOM 631 N N . ILE A 1 86 ? 1.360 -3.133 0.258 1.00 96.94 86 ILE A N 1
ATOM 632 C CA . ILE A 1 86 ? 1.706 -4.098 -0.792 1.00 96.94 86 ILE A CA 1
ATOM 633 C C . ILE A 1 86 ? 0.958 -3.760 -2.087 1.00 96.94 86 ILE A C 1
ATOM 635 O O . ILE A 1 86 ? 1.573 -3.674 -3.147 1.00 96.94 86 ILE A O 1
ATOM 639 N N . GLY A 1 87 ? -0.347 -3.489 -2.003 1.00 96.31 87 GLY A N 1
ATOM 640 C CA . GLY A 1 87 ? -1.166 -3.104 -3.152 1.00 96.31 87 GLY A CA 1
ATOM 641 C C . GLY A 1 87 ? -0.736 -1.765 -3.752 1.00 96.31 87 GLY A C 1
ATOM 642 O O . GLY A 1 87 ? -0.603 -1.657 -4.966 1.00 96.31 87 GLY A O 1
ATOM 643 N N . GLY A 1 88 ? -0.433 -0.769 -2.914 1.00 95.88 88 GLY A N 1
ATOM 644 C CA . GLY A 1 88 ? 0.104 0.520 -3.353 1.00 95.88 88 GLY A CA 1
ATOM 645 C C . GLY A 1 88 ? 1.461 0.384 -4.045 1.00 95.88 88 GLY A C 1
ATOM 646 O O . GLY A 1 88 ? 1.663 0.954 -5.114 1.00 95.88 88 GLY A O 1
ATOM 647 N N . THR A 1 89 ? 2.359 -0.445 -3.498 1.00 95.81 89 THR A N 1
ATOM 648 C CA . THR A 1 89 ? 3.652 -0.762 -4.131 1.00 95.81 89 THR A CA 1
ATOM 649 C C . THR A 1 89 ? 3.445 -1.445 -5.484 1.00 95.81 89 THR A C 1
ATOM 651 O O . THR A 1 89 ? 4.025 -1.024 -6.479 1.00 95.81 89 THR A O 1
ATOM 654 N N . GLY A 1 90 ? 2.580 -2.459 -5.554 1.00 93.94 90 GLY A N 1
ATOM 655 C CA . GLY A 1 90 ? 2.261 -3.144 -6.807 1.00 93.94 90 GLY A CA 1
ATOM 656 C C . GLY A 1 90 ? 1.670 -2.208 -7.866 1.00 93.94 90 GLY A C 1
ATOM 657 O O . GLY A 1 90 ? 2.007 -2.329 -9.040 1.00 93.94 90 GLY A O 1
ATOM 658 N N . LEU A 1 91 ? 0.850 -1.234 -7.458 1.00 93.56 91 LEU A N 1
ATOM 659 C CA . LEU A 1 91 ? 0.270 -0.238 -8.359 1.00 93.56 91 LEU A CA 1
ATOM 660 C C . LEU A 1 91 ? 1.327 0.734 -8.903 1.00 93.56 91 LEU A C 1
ATOM 662 O O . LEU A 1 91 ? 1.320 1.025 -10.098 1.00 93.56 91 LEU A O 1
ATOM 666 N N . ILE A 1 92 ? 2.257 1.188 -8.051 1.00 94.06 92 ILE A N 1
ATOM 667 C CA . ILE A 1 92 ? 3.415 1.995 -8.471 1.00 94.06 92 ILE A CA 1
ATOM 668 C C . ILE A 1 92 ? 4.228 1.234 -9.517 1.00 94.06 92 ILE A C 1
ATOM 670 O O . ILE A 1 92 ? 4.506 1.764 -10.589 1.00 94.06 92 ILE A O 1
ATOM 674 N N . LEU A 1 93 ? 4.568 -0.021 -9.230 1.00 92.88 93 LEU A N 1
ATOM 675 C CA . LEU A 1 93 ? 5.392 -0.843 -10.112 1.00 92.88 93 LEU A CA 1
ATOM 676 C C . LEU A 1 93 ? 4.685 -1.155 -11.434 1.00 92.88 93 LEU A C 1
ATOM 678 O O . LEU A 1 93 ? 5.321 -1.159 -12.484 1.00 92.88 93 LEU A O 1
ATOM 682 N N . TRP A 1 94 ? 3.368 -1.370 -11.405 1.00 90.94 94 TRP A N 1
ATOM 683 C CA . TRP A 1 94 ? 2.573 -1.551 -12.617 1.00 90.94 94 TRP A CA 1
ATOM 684 C C . TRP A 1 94 ? 2.596 -0.293 -13.493 1.00 90.94 94 TRP A C 1
ATOM 686 O O . TRP A 1 94 ? 2.882 -0.389 -14.687 1.00 90.94 94 TRP A O 1
ATOM 696 N N . TYR A 1 95 ? 2.393 0.885 -12.895 1.00 90.69 95 TYR A N 1
ATOM 697 C CA . TYR A 1 95 ? 2.502 2.169 -13.591 1.00 90.69 95 TYR A CA 1
ATOM 698 C C . TYR A 1 95 ? 3.907 2.403 -14.173 1.00 90.69 95 TYR A C 1
ATOM 700 O O . TYR A 1 95 ? 4.043 2.798 -15.332 1.00 90.69 95 TYR A O 1
ATOM 708 N N . GLN A 1 96 ? 4.958 2.132 -13.398 1.00 91.56 96 GLN A N 1
ATOM 709 C CA . GLN A 1 96 ? 6.346 2.291 -13.839 1.00 91.56 96 GLN A CA 1
ATOM 710 C C . GLN A 1 96 ? 6.690 1.346 -14.985 1.00 91.56 96 GLN A C 1
ATOM 712 O O . GLN A 1 96 ? 7.312 1.768 -15.954 1.00 91.56 96 GLN A O 1
ATOM 717 N N . ASN A 1 97 ? 6.234 0.095 -14.921 1.00 90.69 97 ASN A N 1
ATOM 718 C CA . ASN A 1 97 ? 6.440 -0.850 -16.009 1.00 90.69 97 ASN A CA 1
ATOM 719 C C . ASN A 1 97 ? 5.703 -0.385 -17.273 1.00 90.69 97 ASN A C 1
ATOM 721 O O . ASN A 1 97 ? 6.274 -0.449 -18.356 1.00 90.69 97 ASN A O 1
ATOM 725 N N . ALA A 1 98 ? 4.463 0.112 -17.140 1.00 88.50 98 ALA A N 1
ATOM 726 C CA . ALA A 1 98 ? 3.631 0.603 -18.249 1.00 88.50 98 ALA A CA 1
ATOM 727 C C . ALA A 1 98 ? 4.199 1.839 -18.945 1.00 88.50 98 ALA A C 1
ATOM 729 O O . ALA A 1 98 ? 4.085 1.971 -20.161 1.00 88.50 98 ALA A O 1
ATOM 730 N N . THR A 1 99 ? 4.805 2.738 -18.180 1.00 88.75 99 THR A N 1
ATOM 731 C CA . THR A 1 99 ? 5.307 4.015 -18.693 1.00 88.75 99 THR A CA 1
ATOM 732 C C . THR A 1 99 ? 6.813 4.011 -18.946 1.00 88.75 99 THR A C 1
ATOM 734 O O . THR A 1 99 ? 7.313 4.934 -19.577 1.00 88.75 99 THR A O 1
ATOM 737 N N . GLY A 1 100 ? 7.550 3.019 -18.444 1.00 87.12 100 GLY A N 1
ATOM 738 C CA . GLY A 1 100 ? 9.014 2.974 -18.469 1.00 87.12 100 GLY A CA 1
ATOM 739 C C . GLY A 1 100 ? 9.705 3.923 -17.479 1.00 87.12 100 GLY A C 1
ATOM 740 O O . GLY A 1 100 ? 10.931 3.926 -17.423 1.00 87.12 100 GLY A O 1
ATOM 741 N N . HIS A 1 101 ? 8.953 4.696 -16.683 1.00 86.50 101 HIS A N 1
ATOM 742 C CA . HIS A 1 101 ? 9.480 5.749 -15.803 1.00 86.50 101 HIS A CA 1
ATOM 743 C C . HIS A 1 101 ? 9.941 5.193 -14.445 1.00 86.50 101 HIS A C 1
ATOM 745 O O . HIS A 1 101 ? 9.395 5.524 -13.384 1.00 86.50 101 HIS A O 1
ATOM 751 N N . PHE A 1 102 ? 10.932 4.304 -14.453 1.00 88.31 102 PHE A N 1
ATOM 752 C CA . PHE A 1 102 ? 11.474 3.684 -13.237 1.00 88.31 102 PHE A CA 1
ATOM 753 C C . PHE A 1 102 ? 12.249 4.664 -12.346 1.00 88.31 102 PHE A C 1
ATOM 755 O O . PHE A 1 102 ? 12.347 4.452 -11.137 1.00 88.31 102 PHE A O 1
ATOM 762 N N . GLU A 1 103 ? 12.732 5.777 -12.896 1.00 86.62 103 GLU A N 1
ATOM 763 C CA . GLU A 1 103 ? 13.362 6.873 -12.155 1.00 86.62 103 GLU A CA 1
ATOM 764 C C . GLU A 1 103 ? 12.433 7.482 -11.096 1.00 86.62 103 GLU A C 1
ATOM 766 O O . GLU A 1 103 ? 12.902 8.004 -10.078 1.00 86.62 103 GLU A O 1
ATOM 771 N N . SER A 1 104 ? 11.114 7.327 -11.269 1.00 87.00 104 SER A N 1
ATOM 772 C CA . SER A 1 104 ? 10.120 7.742 -10.280 1.00 87.00 104 SER A CA 1
ATOM 773 C C . SER A 1 104 ? 10.244 7.018 -8.939 1.00 87.00 104 SER A C 1
ATOM 775 O O . SER A 1 104 ? 9.801 7.529 -7.910 1.00 87.00 104 SER A O 1
ATOM 777 N N . TRP A 1 105 ? 10.951 5.883 -8.898 1.00 88.69 105 TRP A N 1
ATOM 778 C CA . TRP A 1 105 ? 11.287 5.191 -7.655 1.00 88.69 105 TRP A CA 1
ATOM 779 C C . TRP A 1 105 ? 12.107 6.055 -6.695 1.00 88.69 105 TRP A C 1
ATOM 781 O O . TRP A 1 105 ? 12.062 5.830 -5.492 1.00 88.69 105 TRP A O 1
ATOM 791 N N . SER A 1 106 ? 12.828 7.064 -7.189 1.00 85.94 106 SER A N 1
ATOM 792 C CA . SER A 1 106 ? 13.570 7.987 -6.328 1.00 85.94 106 SER A CA 1
ATOM 793 C C . SER A 1 106 ? 12.658 8.831 -5.431 1.00 85.94 106 SER A C 1
ATOM 795 O O . SER A 1 106 ? 13.065 9.156 -4.319 1.00 85.94 106 SER A O 1
ATOM 797 N N . TYR A 1 107 ? 11.426 9.136 -5.865 1.00 85.50 107 TYR A N 1
ATOM 798 C CA . TYR A 1 107 ? 10.519 10.066 -5.179 1.00 85.50 107 TYR A CA 1
ATOM 799 C C . TYR A 1 107 ? 9.169 9.488 -4.744 1.00 85.50 107 TYR A C 1
ATOM 801 O O . TYR A 1 107 ? 8.559 9.996 -3.801 1.00 85.50 107 TYR A O 1
ATOM 809 N N . LEU A 1 108 ? 8.699 8.401 -5.360 1.00 89.31 108 LEU A N 1
ATOM 810 C CA . LEU A 1 108 ? 7.396 7.806 -5.038 1.00 89.31 108 LEU A CA 1
ATOM 811 C C . LEU A 1 108 ? 7.325 7.166 -3.641 1.00 89.31 108 LEU A C 1
ATOM 813 O O . LEU A 1 108 ? 6.228 6.878 -3.165 1.00 89.31 108 LEU A O 1
ATOM 817 N N . TRP A 1 109 ? 8.446 7.029 -2.922 1.00 85.75 109 TRP A N 1
ATOM 818 C CA . TRP A 1 109 ? 8.445 6.640 -1.503 1.00 85.75 109 TRP A CA 1
ATOM 819 C C . TRP A 1 109 ? 7.629 7.593 -0.615 1.00 85.75 109 TRP A C 1
ATOM 821 O O . TRP A 1 109 ? 7.109 7.177 0.423 1.00 85.75 109 TRP A O 1
ATOM 831 N N . GLY A 1 110 ? 7.436 8.845 -1.043 1.00 89.50 110 GLY A N 1
ATOM 832 C CA . GLY A 1 110 ? 6.540 9.795 -0.378 1.00 89.50 110 GLY A CA 1
ATOM 833 C C . GLY A 1 110 ? 5.076 9.337 -0.305 1.00 89.50 110 GLY A C 1
ATOM 834 O O . GLY A 1 110 ? 4.334 9.815 0.555 1.00 89.50 110 GLY A O 1
ATOM 835 N N . LEU A 1 111 ? 4.654 8.384 -1.149 1.00 93.81 111 LEU A N 1
ATOM 836 C CA . LEU A 1 111 ? 3.287 7.857 -1.162 1.00 93.81 111 LEU A CA 1
ATOM 837 C C . LEU A 1 111 ? 3.007 6.855 -0.037 1.00 93.81 111 LEU A C 1
ATOM 839 O O . LEU A 1 111 ? 1.844 6.612 0.281 1.00 93.81 111 LEU A O 1
ATOM 843 N N . TYR A 1 112 ? 4.024 6.285 0.613 1.00 95.25 112 TYR A N 1
ATOM 844 C CA . TYR A 1 112 ? 3.797 5.284 1.664 1.00 95.25 112 TYR A CA 1
ATOM 845 C C . TYR A 1 112 ? 2.979 5.825 2.852 1.00 95.25 112 TYR A C 1
ATOM 847 O O . TYR A 1 112 ? 2.027 5.154 3.258 1.00 95.25 112 TYR A O 1
ATOM 855 N N . PRO A 1 113 ? 3.236 7.042 3.377 1.00 95.81 113 PRO A N 1
ATOM 856 C CA . PRO A 1 113 ? 2.341 7.672 4.346 1.00 95.81 113 PRO A CA 1
ATOM 857 C C . PRO A 1 113 ? 0.901 7.839 3.839 1.00 95.81 113 PRO A C 1
ATOM 859 O O . PRO A 1 113 ? -0.032 7.716 4.629 1.00 95.81 113 PRO A O 1
ATOM 862 N N . VAL A 1 114 ? 0.688 8.054 2.535 1.00 97.00 114 VAL A N 1
ATOM 863 C CA . VAL A 1 114 ? -0.662 8.098 1.947 1.00 97.00 114 VAL A CA 1
ATOM 864 C C . VAL A 1 114 ? -1.327 6.727 2.041 1.00 97.00 114 VAL A C 1
ATOM 866 O O . VAL A 1 114 ? -2.444 6.634 2.547 1.00 97.00 114 VAL A O 1
ATOM 869 N N . PHE A 1 115 ? -0.642 5.653 1.639 1.00 97.50 115 PHE A N 1
ATOM 870 C CA . PHE A 1 115 ? -1.176 4.289 1.736 1.00 97.50 115 PHE A CA 1
ATOM 871 C C . PHE A 1 115 ? -1.509 3.900 3.180 1.00 97.50 115 PHE A C 1
ATOM 873 O O . PHE A 1 115 ? -2.601 3.401 3.459 1.00 97.50 115 PHE A O 1
ATOM 880 N N . VAL A 1 116 ? -0.603 4.188 4.118 1.00 97.50 116 VAL A N 1
ATOM 881 C CA . VAL A 1 116 ? -0.819 3.926 5.547 1.00 97.50 116 VAL A CA 1
ATOM 882 C C . VAL A 1 116 ? -1.963 4.780 6.093 1.00 97.50 116 VAL A C 1
ATOM 884 O O . VAL A 1 116 ? -2.824 4.265 6.800 1.00 97.50 116 VAL A O 1
ATOM 887 N N . GLY A 1 117 ? -2.025 6.065 5.742 1.00 97.38 117 GLY A N 1
ATOM 888 C CA . GLY A 1 117 ? -3.096 6.962 6.169 1.00 97.38 117 GLY A CA 1
ATOM 889 C C . GLY A 1 117 ? -4.474 6.530 5.654 1.00 97.38 117 GLY A C 1
ATOM 890 O O . GLY A 1 117 ? -5.443 6.558 6.412 1.00 97.38 117 GLY A O 1
ATOM 891 N N . LEU A 1 118 ? -4.564 6.045 4.411 1.00 97.75 118 LEU A N 1
ATOM 892 C CA . LEU A 1 118 ? -5.789 5.453 3.861 1.00 97.75 118 LEU A CA 1
ATOM 893 C C . LEU A 1 118 ? -6.203 4.190 4.628 1.00 97.75 118 LEU A C 1
ATOM 895 O O . LEU A 1 118 ? -7.381 4.039 4.956 1.00 97.75 118 LEU A O 1
ATOM 899 N N . ALA A 1 119 ? -5.249 3.324 4.984 1.00 97.50 119 ALA A N 1
ATOM 900 C CA . ALA A 1 119 ? -5.522 2.168 5.836 1.00 97.50 119 ALA A CA 1
ATOM 901 C C . ALA A 1 119 ? -6.012 2.589 7.233 1.00 97.50 119 ALA A C 1
ATOM 903 O O . ALA A 1 119 ? -6.990 2.030 7.723 1.00 97.50 119 ALA A O 1
ATOM 904 N N . MET A 1 120 ? -5.414 3.614 7.854 1.00 98.06 120 MET A N 1
ATOM 905 C CA . MET A 1 120 ? -5.879 4.151 9.142 1.00 98.06 120 MET A CA 1
ATOM 906 C C . MET A 1 120 ? -7.322 4.654 9.061 1.00 98.06 120 MET A C 1
ATOM 908 O O . MET A 1 120 ? -8.131 4.318 9.924 1.00 98.06 120 MET A O 1
ATOM 912 N N . ILE A 1 121 ? -7.662 5.412 8.011 1.00 98.12 121 ILE A N 1
ATOM 913 C CA . ILE A 1 121 ? -9.029 5.900 7.776 1.00 98.12 121 ILE A CA 1
ATOM 914 C C . ILE A 1 121 ? -9.994 4.724 7.631 1.00 98.12 121 ILE A C 1
ATOM 916 O O . ILE A 1 121 ? -11.036 4.702 8.286 1.00 98.12 121 ILE A O 1
ATOM 920 N N . PHE A 1 122 ? -9.647 3.737 6.803 1.00 97.56 122 PHE A N 1
ATOM 921 C CA . PHE A 1 122 ? -10.480 2.560 6.576 1.00 97.56 122 PHE A CA 1
ATOM 922 C C . PHE A 1 122 ? -10.716 1.774 7.871 1.00 97.56 122 PHE A C 1
ATOM 924 O O . PHE A 1 122 ? -11.861 1.511 8.242 1.00 97.56 122 PHE A O 1
ATOM 931 N N . VAL A 1 123 ? -9.645 1.437 8.594 1.00 97.44 123 VAL A N 1
ATOM 932 C CA . VAL A 1 123 ? -9.741 0.647 9.825 1.00 97.44 123 VAL A CA 1
ATOM 933 C C . VAL A 1 123 ? -10.465 1.427 10.914 1.00 97.44 123 VAL A C 1
ATOM 935 O O . VAL A 1 123 ? -11.360 0.867 11.539 1.00 97.44 123 VAL A O 1
ATOM 938 N N . GLY A 1 124 ? -10.152 2.712 11.098 1.00 96.25 124 GLY A N 1
ATOM 939 C CA . GLY A 1 124 ? -10.824 3.576 12.069 1.00 96.25 124 GLY A CA 1
ATOM 940 C C . GLY A 1 124 ? -12.323 3.700 11.795 1.00 96.25 124 GLY A C 1
ATOM 941 O O . GLY A 1 124 ? -13.134 3.570 12.709 1.00 96.25 124 GLY A O 1
ATOM 942 N N . ALA A 1 125 ? -12.724 3.839 10.527 1.00 96.12 125 ALA A N 1
ATOM 943 C CA . ALA A 1 125 ? -14.135 3.839 10.144 1.00 96.12 125 ALA A CA 1
ATOM 944 C C . ALA A 1 125 ? -14.810 2.491 10.446 1.00 96.12 125 ALA A C 1
ATOM 946 O O . ALA A 1 125 ? -15.929 2.456 10.959 1.00 96.12 125 ALA A O 1
ATOM 947 N N . ARG A 1 126 ? -14.120 1.371 10.193 1.00 94.81 126 ARG A N 1
ATOM 948 C CA . ARG A 1 126 ? -14.644 0.020 10.452 1.00 94.81 126 ARG A CA 1
ATOM 949 C C . ARG A 1 126 ? -14.722 -0.316 11.949 1.00 94.81 126 ARG A C 1
ATOM 951 O O . ARG A 1 126 ? -15.558 -1.127 12.358 1.00 94.81 126 ARG A O 1
ATOM 958 N N . THR A 1 127 ? -13.855 0.269 12.771 1.00 94.00 127 THR A N 1
ATOM 959 C CA . THR A 1 127 ? -13.835 0.074 14.227 1.00 94.00 127 THR A CA 1
ATOM 960 C C . THR A 1 127 ? -14.607 1.155 14.989 1.00 94.00 127 THR A C 1
ATOM 962 O O . THR A 1 127 ? -14.859 0.993 16.180 1.00 94.00 127 THR A O 1
ATOM 965 N N . GLY A 1 128 ? -15.036 2.234 14.337 1.00 94.31 128 GLY A N 1
ATOM 966 C CA . GLY A 1 128 ? -15.650 3.380 15.014 1.00 94.31 128 GLY A CA 1
ATOM 967 C C . GLY A 1 128 ? -14.652 4.225 15.816 1.00 94.31 128 GLY A C 1
ATOM 968 O O . GLY A 1 128 ? -15.069 5.028 16.649 1.00 94.31 128 GLY A O 1
ATOM 969 N N . ASP A 1 129 ? -13.350 4.060 15.575 1.00 95.69 129 ASP A N 1
ATOM 970 C CA . ASP A 1 129 ? -12.294 4.870 16.177 1.00 95.69 129 ASP A CA 1
ATOM 971 C C . ASP A 1 129 ? -12.104 6.166 15.375 1.00 95.69 129 ASP A C 1
ATOM 973 O O . ASP A 1 129 ? -11.409 6.213 14.354 1.00 95.69 129 ASP A O 1
ATOM 977 N N . ARG A 1 130 ? -12.752 7.237 15.845 1.00 96.25 130 ARG A N 1
ATOM 978 C CA . ARG A 1 130 ? -12.677 8.563 15.213 1.00 96.25 130 ARG A CA 1
ATOM 979 C C . ARG A 1 130 ? -11.274 9.165 15.278 1.00 96.25 130 ARG A C 1
ATOM 981 O O . ARG A 1 130 ? -10.849 9.783 14.307 1.00 96.25 130 ARG A O 1
ATOM 988 N N . ALA A 1 131 ? -10.539 8.940 16.368 1.00 96.94 131 ALA A N 1
ATOM 989 C CA . ALA A 1 131 ? -9.183 9.463 16.513 1.00 96.94 131 ALA A CA 1
ATOM 990 C C . ALA A 1 131 ? -8.249 8.850 15.462 1.00 96.94 131 ALA A C 1
ATOM 992 O O . ALA A 1 131 ? -7.424 9.550 14.873 1.00 96.94 131 ALA A O 1
ATOM 993 N N . MET A 1 132 ? -8.418 7.560 15.164 1.00 96.69 132 MET A N 1
ATOM 994 C CA . MET A 1 132 ? -7.653 6.892 14.115 1.00 96.69 132 MET A CA 1
ATOM 995 C C . MET A 1 132 ? -7.991 7.403 12.709 1.00 96.69 132 MET A C 1
ATOM 997 O O . MET A 1 132 ? -7.083 7.568 11.894 1.00 96.69 132 MET A O 1
ATOM 1001 N N . VAL A 1 133 ? -9.258 7.724 12.431 1.00 97.88 133 VAL A N 1
ATOM 1002 C CA . VAL A 1 133 ? -9.655 8.366 11.165 1.00 97.88 133 VAL A CA 1
ATOM 1003 C C . VAL A 1 133 ? -9.014 9.745 11.021 1.00 97.88 133 VAL A C 1
ATOM 1005 O O . VAL A 1 133 ? -8.447 10.052 9.970 1.00 97.88 133 VAL A O 1
ATOM 1008 N N . ASP A 1 134 ? -9.067 10.565 12.068 1.00 97.56 134 ASP A N 1
ATOM 1009 C CA . ASP A 1 134 ? -8.524 11.925 12.044 1.00 97.56 134 ASP A CA 1
ATOM 1010 C C . ASP A 1 134 ? -7.000 11.922 11.901 1.00 97.56 134 ASP A C 1
ATOM 1012 O O . ASP A 1 134 ? -6.440 12.687 11.110 1.00 97.56 134 ASP A O 1
ATOM 1016 N N . ASN A 1 135 ? -6.324 11.014 12.606 1.00 97.50 135 ASN A N 1
ATOM 1017 C CA . ASN A 1 135 ? -4.892 10.796 12.441 1.00 97.50 135 ASN A CA 1
ATOM 1018 C C . ASN A 1 135 ? -4.573 10.305 11.027 1.00 97.50 135 ASN A C 1
ATOM 1020 O O . ASN A 1 135 ? -3.669 10.842 10.398 1.00 97.50 135 ASN A O 1
ATOM 1024 N N . GLY A 1 136 ? -5.356 9.371 10.483 1.00 96.56 136 GLY A N 1
ATOM 1025 C CA . GLY A 1 136 ? -5.200 8.901 9.109 1.00 96.56 136 GLY A CA 1
ATOM 1026 C C . GLY A 1 136 ? -5.305 10.027 8.077 1.00 96.56 136 GLY A C 1
ATOM 1027 O O . GLY A 1 136 ? -4.456 10.120 7.194 1.00 96.56 136 GLY A O 1
ATOM 1028 N N . ARG A 1 137 ? -6.271 10.946 8.222 1.00 97.81 137 ARG A N 1
ATOM 1029 C CA . ARG A 1 137 ? -6.408 12.131 7.349 1.00 97.81 137 ARG A CA 1
ATOM 1030 C C . ARG A 1 137 ? -5.181 13.037 7.406 1.00 97.8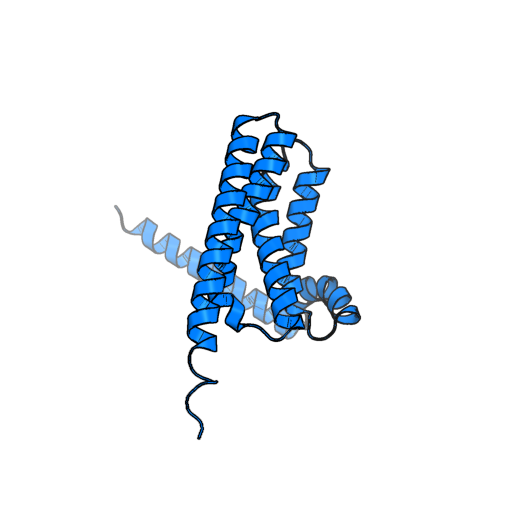1 137 ARG A C 1
ATOM 1032 O O . ARG A 1 137 ? -4.702 13.473 6.361 1.00 97.81 137 ARG A O 1
ATOM 1039 N N . LYS A 1 138 ? -4.655 13.293 8.607 1.00 97.38 138 LYS A N 1
ATOM 1040 C CA . LYS A 1 138 ? -3.416 14.065 8.786 1.00 97.38 138 LYS A CA 1
ATOM 1041 C C . LYS A 1 138 ? -2.233 13.361 8.125 1.00 97.38 138 LYS A C 1
ATOM 1043 O O . LYS A 1 138 ? -1.485 14.006 7.401 1.00 97.38 138 LYS A O 1
ATOM 1048 N N . THR A 1 139 ? -2.104 12.047 8.304 1.00 96.75 139 THR A N 1
ATOM 1049 C CA . THR A 1 139 ? -1.042 11.241 7.686 1.00 96.75 139 THR A CA 1
ATOM 1050 C C . THR A 1 139 ? -1.127 11.261 6.1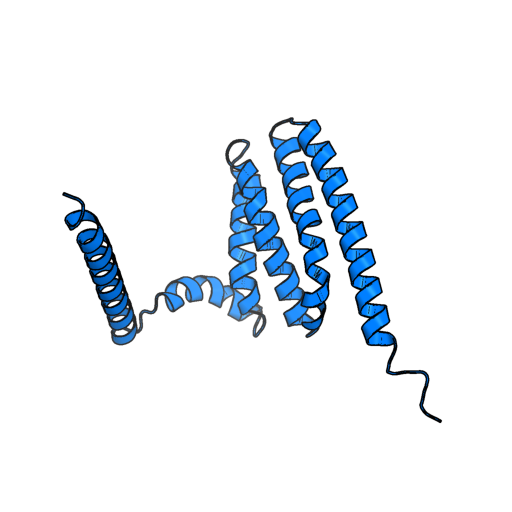59 1.00 96.75 139 THR A C 1
ATOM 1052 O O . THR A 1 139 ? -0.106 11.457 5.506 1.00 96.75 139 THR A O 1
ATOM 1055 N N . VAL A 1 140 ? -2.330 11.144 5.581 1.00 97.50 140 VAL A N 1
ATOM 1056 C CA . VAL A 1 140 ? -2.547 11.301 4.131 1.00 97.50 140 VAL A CA 1
ATOM 1057 C C . VAL A 1 140 ? -2.095 12.682 3.667 1.00 97.50 140 VAL A C 1
ATOM 1059 O O . VAL A 1 140 ? -1.352 12.781 2.696 1.00 97.50 140 VAL A O 1
ATOM 1062 N N . MET A 1 141 ? -2.499 13.742 4.372 1.00 96.50 141 MET A N 1
ATOM 1063 C CA . MET A 1 141 ? -2.128 15.112 4.013 1.00 96.50 141 MET A CA 1
ATOM 1064 C C . MET A 1 141 ? -0.608 15.309 4.043 1.00 96.50 141 MET A C 1
ATOM 1066 O O . MET A 1 141 ? -0.038 15.823 3.084 1.00 96.50 141 MET A O 1
ATOM 1070 N N . VAL A 1 142 ? 0.055 14.843 5.104 1.00 94.62 142 VAL A N 1
ATOM 1071 C CA . VAL A 1 142 ? 1.519 14.881 5.224 1.00 94.62 142 VAL A CA 1
ATOM 1072 C C . VAL A 1 142 ? 2.179 14.082 4.099 1.00 94.62 142 VAL A C 1
ATOM 1074 O O . VAL A 1 142 ? 3.115 14.578 3.482 1.00 94.62 142 VAL A O 1
ATOM 1077 N N . GLY A 1 143 ? 1.674 12.888 3.782 1.00 93.81 143 GLY A N 1
ATOM 1078 C CA . GLY A 1 143 ? 2.184 12.062 2.686 1.00 93.81 143 GLY A CA 1
ATOM 1079 C C . GLY A 1 143 ? 2.077 12.729 1.318 1.00 93.81 143 GLY A C 1
ATOM 1080 O O . GLY A 1 143 ? 3.041 12.728 0.556 1.00 93.81 143 GLY A O 1
ATOM 1081 N N . ILE A 1 144 ? 0.937 13.353 1.018 1.00 94.75 144 ILE A N 1
ATOM 1082 C CA . ILE A 1 144 ? 0.735 14.090 -0.237 1.00 94.75 144 ILE A CA 1
ATOM 1083 C C . ILE A 1 144 ? 1.711 15.265 -0.323 1.00 94.75 144 ILE A C 1
ATOM 1085 O O . ILE A 1 144 ? 2.367 15.432 -1.347 1.00 94.75 144 ILE A O 1
ATOM 1089 N N . VAL A 1 145 ? 1.849 16.048 0.753 1.00 93.75 145 VAL A N 1
ATOM 1090 C CA . VAL A 1 145 ? 2.787 17.180 0.796 1.00 93.75 145 VAL A CA 1
ATOM 1091 C C . VAL A 1 145 ? 4.226 16.699 0.614 1.00 93.75 145 VAL A C 1
ATOM 1093 O O . VAL A 1 145 ? 4.943 17.257 -0.210 1.00 93.75 145 VAL A O 1
ATOM 1096 N N . LEU A 1 146 ? 4.640 15.642 1.317 1.00 91.31 146 LEU A N 1
ATOM 1097 C CA . LEU A 1 146 ? 5.972 15.051 1.162 1.00 91.31 146 LEU A CA 1
ATOM 1098 C C . LEU A 1 146 ? 6.213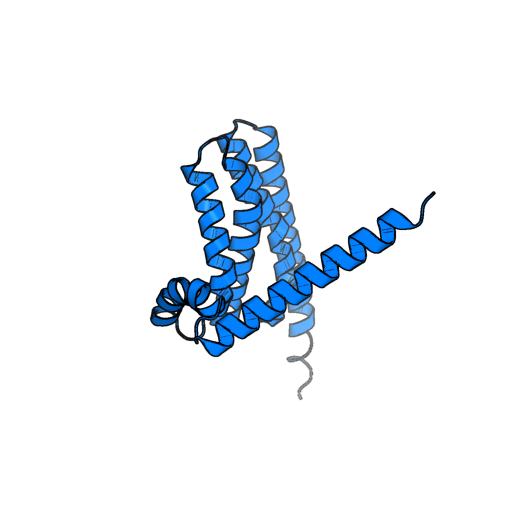 14.571 -0.270 1.00 91.31 146 LEU A C 1
ATOM 1100 O O . LEU A 1 146 ? 7.258 14.871 -0.838 1.00 91.31 146 LEU A O 1
ATOM 1104 N N . THR A 1 147 ? 5.243 13.874 -0.866 1.00 90.31 147 THR A N 1
ATOM 1105 C CA . THR A 1 147 ? 5.336 13.391 -2.252 1.00 90.31 147 THR A CA 1
ATOM 1106 C C . THR A 1 147 ? 5.467 14.550 -3.232 1.00 90.31 147 THR A C 1
ATOM 1108 O O . THR A 1 147 ? 6.316 14.503 -4.113 1.00 90.31 147 THR A O 1
ATOM 1111 N N . ALA A 1 148 ? 4.665 15.604 -3.070 1.00 89.50 148 ALA A N 1
ATOM 1112 C CA . ALA A 1 148 ? 4.718 16.781 -3.928 1.00 89.50 148 ALA A CA 1
ATOM 1113 C C . ALA A 1 148 ? 6.054 17.521 -3.791 1.00 89.50 148 ALA A C 1
ATOM 1115 O O . ALA A 1 148 ? 6.692 17.811 -4.796 1.00 89.50 148 ALA A O 1
ATOM 1116 N N . VAL A 1 149 ? 6.513 17.780 -2.562 1.00 89.06 149 VAL A N 1
ATOM 1117 C CA . VAL A 1 149 ? 7.796 18.457 -2.312 1.00 89.06 149 VAL A CA 1
ATOM 1118 C C . VAL A 1 149 ? 8.952 17.655 -2.902 1.00 89.06 149 VAL A C 1
ATOM 1120 O O . VAL 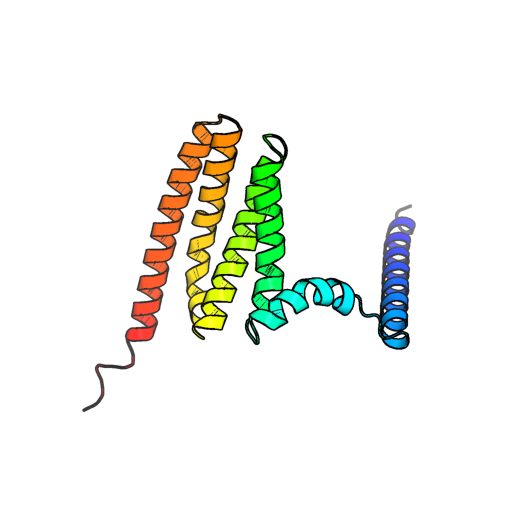A 1 149 ? 9.801 18.217 -3.589 1.00 89.06 149 VAL A O 1
ATOM 1123 N N . PHE A 1 150 ? 8.975 16.344 -2.671 1.00 86.62 150 PHE A N 1
ATOM 1124 C CA . PHE A 1 150 ? 10.052 15.487 -3.145 1.00 86.62 150 PHE A CA 1
ATOM 1125 C C . PHE A 1 150 ? 10.000 15.292 -4.672 1.00 86.62 150 PHE A C 1
ATOM 1127 O O . PHE A 1 150 ? 11.040 15.318 -5.327 1.00 86.62 150 PHE A O 1
ATOM 1134 N N . GLY A 1 151 ? 8.804 15.160 -5.251 1.00 84.12 151 GLY A N 1
ATOM 1135 C CA . GLY A 1 151 ? 8.596 15.087 -6.698 1.00 84.12 151 GLY A CA 1
ATOM 1136 C C . GLY A 1 151 ? 9.043 16.362 -7.412 1.00 84.12 151 GLY A C 1
ATOM 1137 O O . GLY A 1 151 ? 9.832 16.282 -8.347 1.00 84.12 151 GLY A O 1
ATOM 1138 N N . ILE A 1 152 ? 8.637 17.535 -6.911 1.00 84.06 152 ILE A N 1
ATOM 1139 C CA . ILE A 1 152 ? 9.069 18.838 -7.443 1.00 84.06 152 ILE A CA 1
ATOM 1140 C C . ILE A 1 152 ? 10.585 18.993 -7.311 1.00 84.06 152 ILE A C 1
ATOM 1142 O O . ILE A 1 152 ? 11.246 19.411 -8.255 1.00 84.06 152 ILE A O 1
ATOM 1146 N N . PHE A 1 153 ? 11.159 18.642 -6.158 1.00 83.88 153 PHE A N 1
ATOM 1147 C CA . PHE A 1 153 ? 12.605 18.701 -5.950 1.00 83.88 153 PHE A CA 1
ATOM 1148 C C . PHE A 1 153 ? 13.369 17.841 -6.966 1.00 83.88 153 PHE A C 1
ATOM 1150 O O . PHE A 1 153 ? 14.349 18.304 -7.548 1.00 83.88 153 PHE A O 1
ATOM 1157 N N . MET A 1 154 ? 12.899 16.618 -7.225 1.00 80.88 154 MET A N 1
ATOM 1158 C CA . MET A 1 154 ? 13.501 15.745 -8.232 1.00 80.88 154 MET A CA 1
ATOM 1159 C C . MET A 1 154 ? 13.312 16.288 -9.647 1.00 80.88 154 MET A C 1
ATOM 1161 O O . MET A 1 154 ? 14.272 16.316 -10.412 1.00 80.88 154 MET A O 1
ATOM 1165 N N . GLU A 1 155 ? 12.125 16.783 -9.995 1.00 77.00 155 GLU A N 1
ATOM 1166 C CA . GLU A 1 155 ? 11.883 17.394 -11.303 1.00 77.00 155 GLU A CA 1
ATOM 1167 C C . GLU A 1 155 ? 12.781 18.612 -11.537 1.00 77.00 155 GLU A C 1
ATOM 1169 O O . GLU A 1 155 ? 13.358 18.735 -12.611 1.00 77.00 155 GLU A O 1
ATOM 1174 N N . LEU A 1 1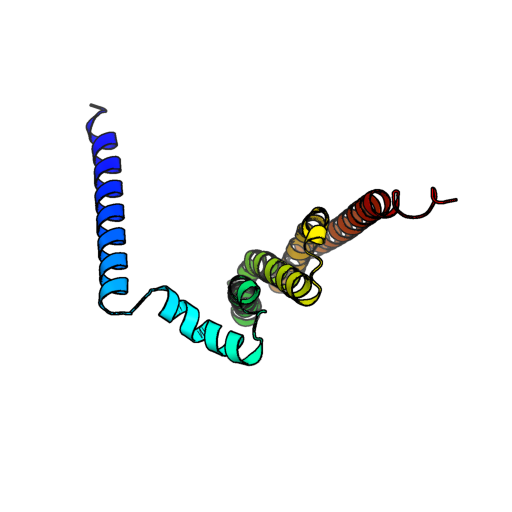56 ? 13.001 19.467 -10.534 1.00 79.00 156 LEU A N 1
ATOM 1175 C CA . LEU A 1 156 ? 13.941 20.591 -10.622 1.00 79.00 156 LEU A CA 1
ATOM 1176 C C . LEU A 1 156 ? 15.391 20.131 -10.843 1.00 79.00 156 LEU A C 1
ATOM 1178 O O . LEU A 1 156 ? 16.118 20.748 -11.620 1.00 79.00 156 LEU A O 1
ATOM 1182 N N . ILE A 1 157 ? 15.812 19.036 -10.204 1.00 73.62 157 ILE A N 1
ATOM 1183 C CA . ILE A 1 157 ? 17.151 18.458 -10.399 1.00 73.62 157 ILE A CA 1
ATOM 1184 C C . ILE A 1 157 ? 17.304 17.871 -11.806 1.00 73.62 157 ILE A C 1
ATOM 1186 O O . ILE A 1 157 ? 18.318 18.109 -12.461 1.00 73.62 157 ILE A O 1
ATOM 1190 N N . PHE A 1 158 ? 16.314 17.113 -12.282 1.00 67.81 158 PHE A N 1
ATOM 1191 C CA . PHE A 1 158 ? 16.382 16.438 -13.581 1.00 67.81 158 PHE A CA 1
ATOM 1192 C C . PHE A 1 158 ? 16.129 17.388 -14.764 1.00 67.81 158 PHE A C 1
ATOM 1194 O O . PHE A 1 158 ? 16.765 17.242 -15.807 1.00 67.81 158 PHE A O 1
ATOM 1201 N N . SER A 1 159 ? 15.262 18.394 -14.610 1.00 64.12 159 SER A N 1
ATOM 1202 C CA . SER A 1 159 ? 14.990 19.417 -15.636 1.00 64.12 159 SER A CA 1
ATOM 1203 C C . SER A 1 159 ? 16.059 20.514 -15.696 1.00 64.12 159 SER A C 1
ATOM 1205 O O . SER A 1 159 ? 16.249 21.135 -16.743 1.00 64.12 159 SER A O 1
ATOM 1207 N N . GLY A 1 160 ? 16.813 20.717 -14.611 1.00 58.75 160 GLY A N 1
ATOM 1208 C CA . GLY A 1 160 ? 17.802 21.786 -14.473 1.00 58.75 160 GLY A CA 1
ATOM 1209 C C . GLY A 1 160 ? 19.034 21.699 -15.384 1.00 58.75 160 GLY A C 1
ATOM 1210 O O . GLY A 1 160 ? 19.841 22.624 -15.355 1.00 58.75 160 GLY A O 1
ATOM 1211 N N . ASN A 1 161 ? 19.208 20.646 -16.201 1.00 56.72 161 ASN A N 1
ATOM 1212 C CA . ASN A 1 161 ? 20.437 20.465 -16.991 1.00 56.72 161 ASN A CA 1
ATOM 1213 C C . ASN A 1 161 ? 20.269 20.091 -18.481 1.00 56.72 161 ASN A C 1
ATOM 1215 O O . ASN A 1 161 ? 21.223 19.609 -19.088 1.00 56.72 161 ASN A O 1
ATOM 1219 N N . MET A 1 162 ? 19.107 20.312 -19.115 1.00 57.09 162 MET A N 1
ATOM 1220 C CA . MET A 1 162 ? 18.941 20.018 -20.559 1.00 57.09 162 MET A CA 1
ATOM 1221 C C . MET A 1 162 ? 18.109 21.047 -21.349 1.00 57.09 162 MET A C 1
ATOM 1223 O O . MET A 1 162 ? 17.336 20.667 -22.224 1.00 57.09 162 MET A O 1
ATOM 1227 N N . GLY A 1 163 ? 18.269 22.353 -21.096 1.00 54.62 163 GLY A N 1
ATOM 1228 C CA . GLY A 1 163 ? 17.527 23.362 -21.879 1.00 54.62 163 GLY A CA 1
ATOM 1229 C C . GLY A 1 163 ? 18.120 24.763 -22.042 1.00 54.62 163 GLY A C 1
ATOM 1230 O O . GLY A 1 163 ? 17.638 25.496 -22.896 1.00 54.62 163 GLY A O 1
ATOM 1231 N N . LEU A 1 164 ? 19.149 25.163 -21.284 1.00 59.50 164 LEU A N 1
ATOM 1232 C CA . LEU A 1 164 ? 19.584 26.575 -21.248 1.00 59.50 164 LEU A CA 1
ATOM 1233 C C . LEU A 1 164 ? 21.035 26.846 -21.679 1.00 59.50 164 LEU A C 1
ATOM 1235 O O . LEU A 1 164 ? 21.469 27.990 -21.620 1.00 59.50 164 LEU A O 1
ATOM 1239 N N . LEU A 1 165 ? 21.782 25.842 -22.152 1.00 59.38 165 LEU A N 1
ATOM 1240 C CA . LEU A 1 165 ? 23.163 26.021 -22.633 1.00 59.38 165 LEU A CA 1
ATOM 1241 C C . LEU A 1 165 ? 23.432 25.250 -23.933 1.00 59.38 165 LEU A C 1
ATOM 1243 O O . LEU A 1 165 ? 24.322 24.404 -24.008 1.00 59.38 165 LEU A O 1
ATOM 1247 N N . ARG A 1 166 ? 22.656 25.550 -24.974 1.00 52.69 166 ARG A N 1
ATOM 1248 C CA . ARG A 1 166 ? 23.065 25.300 -26.361 1.00 52.69 166 ARG A CA 1
ATOM 1249 C C . ARG A 1 166 ? 22.901 26.601 -27.155 1.00 52.69 166 ARG A C 1
ATOM 1251 O O . ARG A 1 166 ? 21.753 26.959 -27.409 1.00 52.69 166 ARG A O 1
ATOM 1258 N N . PRO A 1 167 ? 23.984 27.341 -27.467 1.00 60.91 167 PRO A N 1
ATOM 1259 C CA . PRO A 1 167 ? 23.968 28.223 -28.629 1.00 60.91 167 PRO A CA 1
ATOM 1260 C C . PRO A 1 167 ? 23.836 27.404 -29.921 1.00 60.91 167 PRO A C 1
ATOM 1262 O O . PRO A 1 167 ? 24.308 26.241 -29.939 1.00 60.91 167 PRO A O 1
#

Radius of gyration: 22.58 Å; chains: 1; bounding box: 43×62×59 Å

pLDDT: mean 84.98, std 13.05, range [52.03, 98.12]

Foldseek 3Di:
DPPPVVVVVVVVVVVVVVVVVVVQVVCVVVVNHPCCVLCVVLVVVCVVVPPLSPLCSQQVVLVVLVVCLVPVALVSLLSQLSSLQSNVSSVVSSVCSVVVPPVCVQQCVLCSLLSNLVSQLRNCVRNVPPVSNVVSVVSNVSSVVSSVVSVVVVCCVVVVPPDDDDD

Sequence (167 aa):
MQGSQRDSGRVIGAVILIGLGILFLFGQVFGFSVWDVFGGAFGLVGRFFGAFEWPFYILLPGLVLLAIAVLGGRSAAPAAFPGAVIGGTGLILWYQNATGHFESWSYLWGLYPVFVGLAMIFVGARTGDRAMVDNGRKTVMVGIVLTAVFGIFMELIFSGNMGLLRP